Protein AF-A0A5N8XRQ1-F1 (afdb_monomer_lite)

Foldseek 3Di:
DPPDDADPLKDKDKAWAPQADRVRDHDDDPDDPDTDMDIDIDSPPDDDDPCQQWHWDADDDQWIWIAGPVGWIWIWGDDPPDIDIDTDDPDPDD

Sequence (94 aa):
VTGWSAGDGVRAELSPVLGLSDDLTGLTGYGDTLFVALARLTAEPDPVPLADTVTVRADGTGELTVRWREGTEVRVRLGDFQVDVGAGEPRRAG

Organism: NCBI:txid565072

pLDDT: mean 83.23, std 12.63, range [43.88, 93.56]

Radius of gyration: 15.27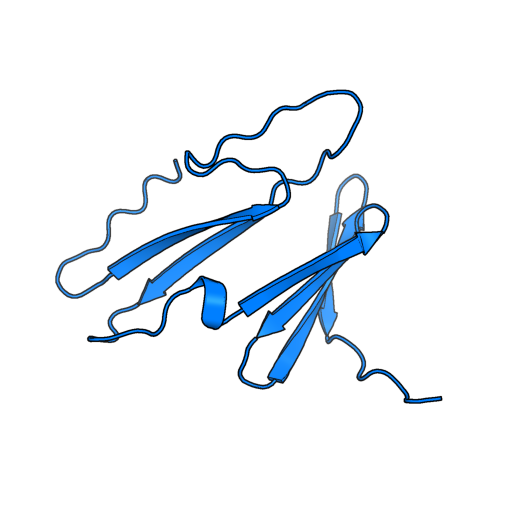 Å; chains: 1; bounding box: 32×37×37 Å

Structure (mmCIF, N/CA/C/O backbone):
data_AF-A0A5N8XRQ1-F1
#
_entry.id   AF-A0A5N8XRQ1-F1
#
loop_
_atom_site.group_PDB
_atom_site.id
_atom_site.type_symbol
_atom_site.label_atom_id
_atom_site.label_alt_id
_atom_site.label_comp_id
_atom_site.label_asym_id
_atom_site.label_entity_id
_atom_site.label_seq_id
_atom_site.pdbx_PDB_ins_code
_atom_site.Cartn_x
_atom_site.Cartn_y
_atom_site.Cartn_z
_atom_site.occupancy
_atom_site.B_iso_or_equiv
_atom_site.auth_seq_id
_atom_site.auth_comp_id
_atom_site.auth_asym_id
_atom_site.auth_atom_id
_atom_site.pdbx_PDB_model_num
ATOM 1 N N . VAL A 1 1 ? -5.120 11.779 -5.769 1.00 47.84 1 VAL A N 1
ATOM 2 C CA . VAL A 1 1 ? -4.111 11.171 -6.669 1.00 47.84 1 VAL A CA 1
ATOM 3 C C . VAL A 1 1 ? -2.798 11.910 -6.472 1.00 47.84 1 VAL A C 1
ATOM 5 O O . VAL A 1 1 ? -2.802 13.130 -6.525 1.00 47.84 1 VAL A O 1
ATOM 8 N N . THR A 1 2 ? -1.716 11.211 -6.138 1.00 55.19 2 THR A N 1
ATOM 9 C CA . THR A 1 2 ? -0.514 11.791 -5.508 1.00 55.19 2 THR A CA 1
ATOM 10 C C . THR A 1 2 ? 0.341 12.693 -6.419 1.00 55.19 2 THR A C 1
ATOM 12 O O . THR A 1 2 ? 1.298 13.282 -5.932 1.00 55.19 2 THR A O 1
ATOM 15 N N . GLY A 1 3 ? 0.021 12.833 -7.713 1.00 57.84 3 GLY A N 1
ATOM 16 C CA . GLY A 1 3 ? 0.720 13.748 -8.630 1.00 57.84 3 GLY A CA 1
ATOM 17 C C . GLY A 1 3 ? 2.121 13.299 -9.070 1.00 57.84 3 GLY A C 1
ATOM 18 O O . GLY A 1 3 ? 2.868 14.106 -9.613 1.00 57.84 3 GLY A O 1
ATOM 19 N N . TRP A 1 4 ? 2.494 12.033 -8.853 1.00 65.50 4 TRP A N 1
ATOM 20 C CA . TRP A 1 4 ? 3.817 11.512 -9.214 1.00 65.50 4 TRP A CA 1
ATOM 21 C C . TRP A 1 4 ? 3.827 11.142 -10.697 1.00 65.50 4 TRP A C 1
ATOM 23 O O . TRP A 1 4 ? 3.380 10.064 -11.080 1.00 65.50 4 TRP A O 1
ATOM 33 N N . SER A 1 5 ? 4.322 12.043 -11.542 1.00 68.12 5 SER A N 1
ATOM 34 C CA . SER A 1 5 ? 4.658 11.721 -12.928 1.00 68.12 5 SER A CA 1
ATOM 35 C C . SER A 1 5 ? 6.048 11.093 -12.977 1.00 68.12 5 SER A C 1
ATOM 37 O O . SER A 1 5 ? 7.011 11.696 -12.498 1.00 68.12 5 SER A O 1
ATOM 39 N N . ALA A 1 6 ? 6.166 9.900 -13.556 1.00 77.50 6 ALA A N 1
ATOM 40 C CA . ALA A 1 6 ? 7.474 9.321 -13.829 1.00 77.50 6 ALA A CA 1
ATOM 41 C C . ALA A 1 6 ? 8.185 10.109 -14.942 1.00 77.50 6 ALA A C 1
ATOM 43 O O . ALA A 1 6 ? 7.542 10.567 -15.887 1.00 77.50 6 ALA A O 1
ATOM 44 N N . GLY A 1 7 ? 9.501 10.284 -14.809 1.00 78.94 7 GLY A N 1
ATOM 45 C CA . GLY A 1 7 ? 10.341 10.796 -15.893 1.00 78.94 7 GLY A CA 1
ATOM 46 C C . GLY A 1 7 ? 10.595 9.733 -16.965 1.00 78.94 7 GLY A C 1
ATOM 47 O O . GLY A 1 7 ? 10.224 8.570 -16.799 1.00 78.94 7 GLY A O 1
ATOM 48 N N . ASP A 1 8 ? 11.260 10.124 -18.052 1.00 80.44 8 ASP A N 1
ATOM 49 C CA . ASP A 1 8 ? 11.601 9.204 -19.141 1.00 80.44 8 ASP A CA 1
ATOM 50 C C . ASP A 1 8 ? 12.383 7.983 -18.634 1.00 80.44 8 ASP A C 1
ATOM 52 O O . ASP A 1 8 ? 13.333 8.105 -17.858 1.00 80.44 8 ASP A O 1
ATOM 56 N N . GLY A 1 9 ? 11.975 6.791 -19.076 1.00 82.12 9 GLY A N 1
ATOM 57 C CA . GLY A 1 9 ? 12.594 5.524 -18.669 1.00 82.12 9 GLY A CA 1
ATOM 58 C C . GLY A 1 9 ? 12.265 5.073 -17.241 1.00 82.12 9 GLY A C 1
ATOM 59 O O . GLY A 1 9 ? 12.810 4.073 -16.784 1.00 82.12 9 GLY A O 1
ATOM 60 N N . VAL A 1 10 ? 11.375 5.778 -16.538 1.00 87.44 10 VAL A N 1
ATOM 61 C CA . VAL A 1 10 ? 10.918 5.425 -15.192 1.00 87.44 10 VAL A CA 1
ATOM 62 C C . VAL A 1 10 ? 9.428 5.092 -15.237 1.00 87.44 10 VAL A C 1
ATOM 64 O O . VAL A 1 10 ? 8.650 5.684 -15.982 1.00 87.44 10 VAL A O 1
ATOM 67 N N . ARG A 1 11 ? 9.012 4.138 -14.411 1.00 85.69 11 ARG A N 1
ATOM 68 C CA . ARG A 1 11 ? 7.624 3.733 -14.212 1.00 85.69 11 ARG A CA 1
ATOM 69 C C . ARG A 1 11 ? 7.162 4.132 -12.817 1.00 85.69 11 ARG A C 1
ATOM 71 O O . ARG A 1 11 ? 7.854 3.861 -11.836 1.00 85.69 11 ARG A O 1
ATOM 78 N N . ALA A 1 12 ? 5.981 4.740 -12.738 1.00 89.00 12 ALA A N 1
ATOM 79 C CA . ALA A 1 12 ? 5.269 5.001 -11.492 1.00 89.00 12 ALA A CA 1
ATOM 80 C C . ALA A 1 12 ? 4.010 4.131 -11.430 1.00 89.00 12 ALA A C 1
ATOM 82 O O . ALA A 1 12 ? 3.242 4.073 -12.389 1.00 89.00 12 ALA A O 1
ATOM 83 N N . GLU A 1 13 ? 3.800 3.462 -10.302 1.00 89.81 13 GLU A N 1
ATOM 84 C CA . GLU A 1 13 ? 2.636 2.617 -10.045 1.00 89.81 13 GLU A CA 1
ATOM 85 C C . GLU A 1 13 ? 2.017 2.959 -8.696 1.00 89.81 13 GLU A C 1
ATOM 87 O O . GLU A 1 13 ? 2.727 3.197 -7.717 1.00 89.81 13 GLU A O 1
ATOM 92 N N . LEU A 1 14 ? 0.685 2.945 -8.656 1.00 90.75 14 LEU A N 1
ATOM 93 C CA . LEU A 1 14 ? -0.119 3.060 -7.448 1.00 90.75 14 LEU A CA 1
ATOM 94 C C . LEU A 1 14 ? -1.160 1.946 -7.458 1.00 90.75 14 LEU A C 1
ATOM 96 O O . LEU A 1 14 ? -1.842 1.765 -8.463 1.00 90.75 14 LEU A O 1
ATOM 100 N N . SER A 1 15 ? -1.284 1.222 -6.349 1.00 91.50 15 SER A N 1
ATOM 101 C CA . SER A 1 15 ? -2.268 0.150 -6.194 1.00 91.50 15 SER A CA 1
AT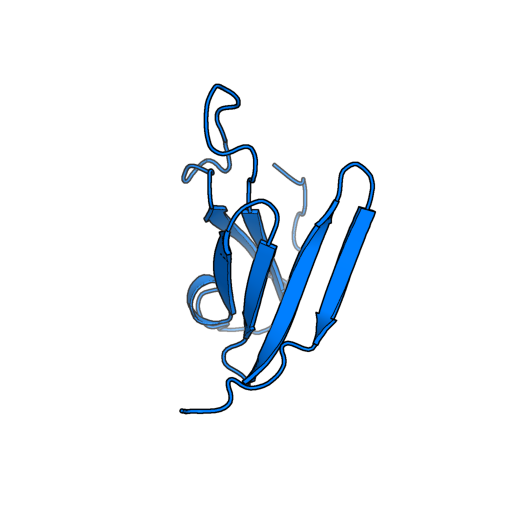OM 102 C C . SER A 1 15 ? -3.032 0.326 -4.885 1.00 91.50 15 SER A C 1
ATOM 104 O O . SER A 1 15 ? -2.382 0.453 -3.842 1.00 91.50 15 SER A O 1
ATOM 106 N N . PRO A 1 16 ? -4.376 0.301 -4.888 1.00 92.12 16 PRO A N 1
ATOM 107 C CA . PRO A 1 16 ? -5.139 0.182 -3.650 1.00 92.12 16 PRO A CA 1
ATOM 108 C C . PRO A 1 16 ? -4.845 -1.168 -2.985 1.00 92.12 16 PRO A C 1
ATOM 110 O O . PRO A 1 16 ? -4.548 -2.151 -3.669 1.00 92.12 16 PRO A O 1
ATOM 113 N N . VAL A 1 17 ? -4.901 -1.213 -1.652 1.00 90.81 17 VAL A N 1
ATOM 114 C CA . VAL A 1 17 ? -4.711 -2.453 -0.880 1.00 90.81 17 VAL A CA 1
ATOM 115 C C . VAL A 1 17 ? -5.768 -2.646 0.194 1.00 90.81 17 VAL A C 1
ATOM 117 O O . VAL A 1 17 ? -6.332 -3.730 0.300 1.00 90.81 17 VAL A O 1
ATOM 120 N N . LEU A 1 18 ? -6.035 -1.618 1.000 1.00 89.25 18 LEU A N 1
ATOM 121 C CA . LEU A 1 18 ? -7.006 -1.696 2.091 1.00 89.25 18 LEU A CA 1
ATOM 122 C C . LEU A 1 18 ? -7.876 -0.446 2.114 1.00 89.25 18 LEU A C 1
ATOM 124 O O . LEU A 1 18 ? -7.355 0.661 1.978 1.00 89.25 18 LEU A O 1
ATOM 128 N N . GLY A 1 19 ? -9.186 -0.632 2.278 1.00 87.81 19 GLY A N 1
ATOM 129 C CA . GLY A 1 19 ? -10.165 0.451 2.419 1.00 87.81 19 GLY A CA 1
ATOM 130 C C . GLY A 1 19 ? -10.356 1.329 1.175 1.00 87.81 19 GLY A C 1
ATOM 131 O O . GLY A 1 19 ? -11.164 2.253 1.206 1.00 87.81 19 GLY A O 1
ATOM 132 N N . LEU A 1 20 ? -9.625 1.072 0.088 1.00 90.50 20 LEU A N 1
ATOM 133 C CA . LEU A 1 20 ? -9.639 1.873 -1.134 1.00 90.50 20 LEU A CA 1
ATOM 134 C C . LEU A 1 20 ? -10.288 1.107 -2.289 1.00 90.50 20 LEU A C 1
ATOM 136 O O . LEU A 1 20 ? -10.070 -0.092 -2.443 1.00 90.50 20 LEU A O 1
ATOM 140 N N . SER A 1 21 ? -11.041 1.823 -3.122 1.00 90.75 21 SER A N 1
ATOM 141 C CA . SER A 1 21 ? -11.472 1.363 -4.441 1.00 90.75 21 SER A CA 1
ATOM 142 C C . SER A 1 21 ? -10.330 1.420 -5.463 1.00 90.75 21 SER A C 1
ATOM 144 O O . SER A 1 21 ? -9.278 2.012 -5.207 1.00 90.75 21 SER A O 1
ATOM 146 N N . ASP A 1 22 ? -10.578 0.875 -6.656 1.00 89.50 22 ASP A N 1
ATOM 147 C CA . ASP A 1 22 ? -9.663 0.941 -7.807 1.00 89.50 22 ASP A CA 1
ATOM 148 C C . ASP A 1 22 ? -9.312 2.380 -8.219 1.00 89.50 22 ASP A C 1
ATOM 150 O O . ASP A 1 22 ? -8.205 2.649 -8.681 1.00 89.50 22 ASP A O 1
ATOM 154 N N . ASP A 1 23 ? -10.203 3.334 -7.941 1.00 90.69 23 ASP A N 1
ATOM 155 C CA . ASP A 1 23 ? -9.981 4.765 -8.174 1.00 90.69 23 ASP A CA 1
ATOM 156 C C . ASP A 1 23 ? -9.122 5.438 -7.082 1.00 90.69 23 ASP A C 1
ATOM 158 O O . ASP A 1 23 ? -8.981 6.664 -7.060 1.00 90.69 23 ASP A O 1
ATOM 162 N N . LEU A 1 24 ? -8.552 4.658 -6.151 1.00 89.88 24 LEU A N 1
ATOM 163 C CA . LEU A 1 24 ? -7.820 5.135 -4.970 1.00 89.88 24 LEU A CA 1
ATOM 164 C C . LEU A 1 24 ? -8.674 6.059 -4.087 1.00 89.88 24 LEU A C 1
ATOM 166 O O . LEU A 1 24 ? -8.178 7.036 -3.517 1.00 89.88 24 LEU A O 1
ATOM 170 N N . THR A 1 25 ? -9.964 5.741 -3.965 1.00 89.31 25 THR A N 1
ATOM 171 C CA . THR A 1 25 ? -10.905 6.470 -3.106 1.00 89.31 25 THR A CA 1
ATOM 172 C C . THR A 1 25 ? -11.388 5.594 -1.961 1.00 89.31 25 THR A C 1
ATOM 174 O O . THR A 1 25 ? -11.617 4.403 -2.143 1.00 89.31 25 THR A O 1
ATOM 177 N N . GLY A 1 26 ? -11.531 6.182 -0.776 1.00 87.81 26 GLY A N 1
ATOM 178 C CA . GLY A 1 26 ? -12.031 5.511 0.420 1.00 87.81 26 GLY A CA 1
ATOM 179 C C . GLY A 1 26 ? -13.223 6.259 1.001 1.00 87.81 26 GLY A C 1
ATOM 180 O O . GLY A 1 26 ? -13.338 7.475 0.833 1.00 87.81 26 GLY A O 1
ATOM 181 N N . LEU A 1 27 ? -14.114 5.538 1.680 1.00 86.94 27 LEU A N 1
ATOM 182 C CA . LEU A 1 27 ? -15.253 6.125 2.383 1.00 86.94 27 LEU A CA 1
ATOM 183 C C . LEU A 1 27 ? -14.961 6.170 3.878 1.00 86.94 27 LEU A C 1
ATOM 185 O O . LEU A 1 27 ? -14.714 5.139 4.494 1.00 86.94 27 LEU A O 1
ATOM 189 N N . THR A 1 28 ? -15.024 7.360 4.467 1.00 81.56 28 THR A N 1
ATOM 190 C CA . THR A 1 28 ? -14.921 7.531 5.916 1.00 81.56 28 THR A CA 1
ATOM 191 C C . THR A 1 28 ? -16.318 7.461 6.540 1.00 81.56 28 THR A C 1
ATOM 193 O O . THR A 1 28 ? -17.258 8.104 6.074 1.00 81.56 28 THR A O 1
ATOM 196 N N . GLY A 1 29 ? -16.486 6.646 7.584 1.00 76.50 29 GLY A N 1
ATOM 197 C CA . GLY A 1 29 ? -17.779 6.412 8.232 1.00 76.50 29 GLY A CA 1
ATOM 198 C C . GLY A 1 29 ? -17.653 5.544 9.485 1.00 76.50 29 GLY A C 1
ATOM 199 O O . GLY A 1 29 ? -16.574 5.441 10.062 1.00 76.50 29 GLY A O 1
ATOM 200 N N . TYR A 1 30 ? -18.748 4.907 9.913 1.00 61.38 30 TYR A N 1
ATOM 201 C CA . TYR A 1 30 ? -18.693 3.874 10.955 1.00 61.38 30 TYR A CA 1
ATOM 202 C C . TYR A 1 30 ? -18.077 2.595 10.364 1.00 61.38 30 TYR A C 1
ATOM 204 O O . TYR A 1 30 ? -18.759 1.864 9.649 1.00 61.38 30 TYR A O 1
ATOM 212 N N . GLY A 1 31 ? -16.792 2.345 10.628 1.00 63.84 31 GLY A N 1
ATOM 213 C CA . GLY A 1 31 ? -16.051 1.208 10.072 1.00 63.84 31 GLY A CA 1
ATOM 214 C C . GLY A 1 31 ? -14.564 1.510 9.881 1.00 63.84 31 GLY A C 1
ATOM 215 O O . GLY A 1 31 ? -13.997 2.296 10.640 1.00 63.84 31 GLY A O 1
ATOM 216 N N . ASP A 1 32 ? -13.945 0.876 8.881 1.00 59.81 32 ASP A N 1
ATOM 217 C CA . ASP A 1 32 ? -12.511 0.980 8.594 1.00 59.81 32 ASP A CA 1
ATOM 218 C C . ASP A 1 32 ? -12.072 2.442 8.403 1.00 59.81 32 ASP A C 1
ATOM 220 O O . ASP A 1 32 ? -12.488 3.131 7.474 1.00 59.81 32 ASP A O 1
ATOM 224 N N . THR A 1 33 ? -11.203 2.925 9.291 1.00 74.75 33 THR A N 1
ATOM 225 C CA . THR A 1 33 ? -10.574 4.255 9.197 1.00 74.75 33 THR A CA 1
ATOM 226 C C . THR A 1 33 ? -9.219 4.213 8.495 1.00 74.75 33 THR A C 1
ATOM 228 O O . THR A 1 33 ? -8.587 5.253 8.295 1.00 74.75 33 THR A O 1
ATOM 231 N N . LEU A 1 34 ? -8.756 3.015 8.132 1.00 83.44 34 LEU A N 1
ATOM 232 C CA . LEU A 1 34 ? -7.426 2.781 7.601 1.00 83.44 34 LEU A CA 1
ATOM 233 C C . LEU A 1 34 ? -7.468 2.519 6.100 1.00 83.44 34 LEU A C 1
ATOM 235 O O . LEU A 1 34 ? -8.011 1.521 5.633 1.00 83.44 34 LEU A O 1
ATOM 239 N N . PHE A 1 35 ? -6.808 3.406 5.365 1.00 88.06 35 PHE A N 1
ATOM 240 C CA . PHE A 1 35 ? -6.658 3.329 3.921 1.00 88.06 35 PHE A CA 1
ATOM 241 C C . PHE A 1 35 ? -5.197 3.082 3.579 1.00 88.06 35 PHE A C 1
ATOM 243 O O . PHE A 1 35 ? -4.317 3.808 4.044 1.00 88.06 35 PHE A O 1
ATOM 250 N N . VAL A 1 36 ? -4.930 2.069 2.758 1.00 89.62 36 VAL A N 1
ATOM 251 C CA . VAL A 1 36 ? -3.568 1.711 2.355 1.00 89.62 36 VAL A CA 1
ATOM 252 C C . VAL A 1 36 ? -3.496 1.598 0.845 1.00 89.62 36 VAL A C 1
ATOM 254 O O . VAL A 1 36 ? -4.253 0.843 0.233 1.00 89.62 36 VAL A O 1
ATOM 257 N N . ALA A 1 37 ? -2.538 2.314 0.264 1.00 92.62 37 ALA A N 1
ATOM 258 C CA . ALA A 1 37 ? -2.111 2.156 -1.116 1.00 92.62 37 ALA A CA 1
ATOM 259 C C . ALA A 1 37 ? -0.613 1.845 -1.156 1.00 92.62 37 ALA A C 1
ATOM 261 O O . ALA A 1 37 ? 0.164 2.362 -0.352 1.00 92.62 37 ALA A O 1
ATOM 262 N N . LEU A 1 38 ? -0.209 1.025 -2.118 1.00 92.12 38 LEU A N 1
ATOM 263 C CA . LEU A 1 38 ? 1.191 0.791 -2.443 1.00 92.12 38 LEU A CA 1
ATOM 264 C C . LEU A 1 38 ? 1.605 1.729 -3.561 1.00 92.12 38 LEU A C 1
ATOM 266 O O . LEU A 1 38 ? 0.869 1.900 -4.531 1.00 92.12 38 LEU A O 1
ATOM 270 N N . ALA A 1 39 ? 2.800 2.290 -3.435 1.00 91.44 39 ALA A N 1
ATOM 271 C CA . ALA A 1 39 ? 3.417 3.115 -4.457 1.00 91.44 39 ALA A CA 1
ATOM 272 C C . ALA A 1 39 ? 4.776 2.531 -4.840 1.00 91.44 39 ALA A C 1
ATOM 274 O O . ALA A 1 39 ? 5.549 2.130 -3.968 1.00 91.44 39 ALA A O 1
ATOM 275 N N . ARG A 1 40 ? 5.083 2.519 -6.137 1.00 91.50 40 ARG A N 1
ATOM 276 C CA . ARG A 1 40 ? 6.407 2.168 -6.656 1.00 91.50 40 ARG A CA 1
ATOM 277 C C . ARG A 1 40 ? 6.860 3.185 -7.687 1.00 91.50 40 ARG A C 1
ATOM 279 O O . ARG A 1 40 ? 6.094 3.559 -8.567 1.00 91.50 40 ARG A O 1
ATOM 286 N N . LEU A 1 41 ? 8.135 3.550 -7.602 1.00 91.44 41 LEU A N 1
ATOM 287 C CA . LEU A 1 41 ? 8.873 4.238 -8.652 1.00 91.44 41 LEU A CA 1
ATOM 288 C C . LEU A 1 41 ? 10.074 3.365 -9.022 1.00 91.44 41 LEU A C 1
ATOM 290 O O . LEU A 1 41 ? 10.861 3.017 -8.144 1.00 91.44 41 LEU A O 1
ATOM 294 N N . THR A 1 42 ? 10.195 2.965 -10.285 1.00 89.25 42 THR A N 1
ATOM 295 C CA . THR A 1 42 ? 11.259 2.048 -10.720 1.00 89.25 42 THR A CA 1
ATOM 296 C C . THR A 1 42 ? 11.699 2.316 -12.154 1.00 89.25 42 THR A C 1
ATOM 298 O O . THR A 1 42 ? 10.881 2.692 -12.985 1.00 89.25 42 THR A O 1
ATOM 301 N N . ALA A 1 43 ? 12.983 2.111 -12.444 1.00 90.81 43 ALA A N 1
ATOM 302 C CA . ALA A 1 43 ? 13.534 2.102 -13.803 1.00 90.81 43 ALA A CA 1
ATOM 303 C C . ALA A 1 43 ? 13.753 0.670 -14.337 1.00 90.81 43 ALA A C 1
ATOM 305 O O . ALA A 1 43 ? 14.340 0.487 -15.400 1.00 90.81 43 ALA A O 1
ATOM 306 N N . GLU A 1 44 ? 13.317 -0.348 -13.588 1.00 90.06 44 GLU A N 1
ATOM 307 C CA . GLU A 1 44 ? 13.341 -1.740 -14.040 1.00 90.06 44 GLU A CA 1
ATOM 308 C C . GLU A 1 44 ? 12.503 -1.877 -15.329 1.00 90.06 44 GLU A C 1
ATOM 310 O O . GLU A 1 44 ? 11.346 -1.444 -15.326 1.00 90.06 44 GLU A O 1
ATOM 315 N N . PRO A 1 45 ? 13.051 -2.445 -16.421 1.00 85.56 45 PRO A N 1
ATOM 316 C CA . PRO A 1 45 ? 12.365 -2.536 -17.711 1.00 85.56 45 PRO A CA 1
ATOM 317 C C . PRO A 1 45 ? 11.106 -3.411 -17.698 1.00 85.56 45 PRO A C 1
ATOM 319 O O . PRO A 1 45 ? 10.147 -3.085 -18.396 1.00 85.56 45 PRO A O 1
ATOM 322 N N . ASP A 1 46 ? 11.091 -4.494 -16.915 1.00 87.94 46 ASP A N 1
ATOM 323 C CA . ASP A 1 46 ? 9.934 -5.392 -16.787 1.00 87.94 46 ASP A CA 1
ATOM 324 C C . ASP A 1 46 ? 9.698 -5.777 -15.318 1.00 87.94 46 ASP A C 1
ATOM 326 O O . ASP A 1 46 ? 10.012 -6.889 -14.879 1.00 87.94 46 ASP A O 1
ATOM 330 N N . PRO A 1 47 ? 9.215 -4.833 -14.493 1.00 90.12 47 PRO A N 1
ATOM 331 C CA . PRO A 1 47 ? 9.047 -5.091 -13.082 1.00 90.12 47 PRO A CA 1
ATOM 332 C C . PRO A 1 47 ? 7.808 -5.959 -12.869 1.00 90.12 47 PRO A C 1
ATOM 334 O O . PRO A 1 47 ? 6.717 -5.641 -13.344 1.00 90.12 47 PRO A O 1
ATOM 337 N N . VAL A 1 48 ? 7.952 -7.006 -12.056 1.00 91.56 48 VAL A N 1
ATOM 338 C CA . VAL A 1 48 ? 6.813 -7.812 -11.589 1.00 91.56 48 VAL A CA 1
ATOM 339 C C . VAL A 1 48 ? 5.699 -6.916 -11.016 1.00 91.56 48 VAL A C 1
ATOM 341 O O . VAL A 1 48 ? 6.012 -5.853 -10.463 1.00 91.56 48 VAL A O 1
ATOM 344 N N . PRO A 1 49 ? 4.411 -7.293 -11.112 1.00 89.81 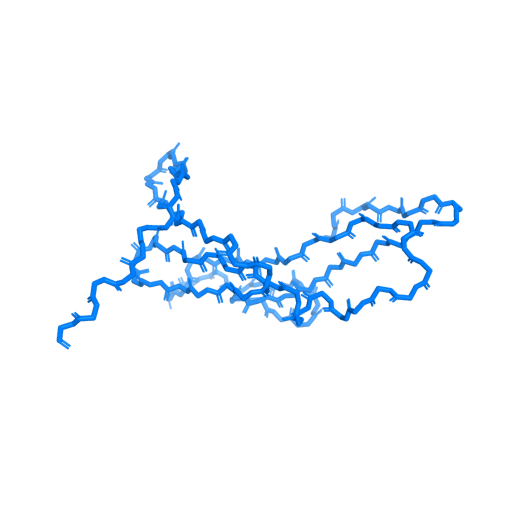49 PRO A N 1
ATOM 345 C CA . PRO A 1 49 ? 3.314 -6.462 -10.617 1.00 89.81 49 PRO A CA 1
ATOM 346 C C . PRO A 1 49 ? 3.501 -6.051 -9.152 1.00 89.81 49 PRO A C 1
ATOM 348 O O . PRO A 1 49 ? 3.911 -6.858 -8.318 1.00 89.81 49 PRO A O 1
ATOM 351 N N . LEU A 1 50 ? 3.199 -4.792 -8.816 1.00 89.88 50 LEU A N 1
ATOM 352 C CA . LEU A 1 50 ? 3.423 -4.258 -7.466 1.0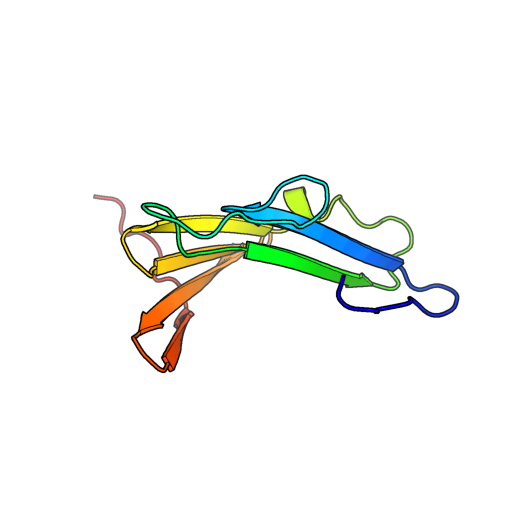0 89.88 50 LEU A CA 1
ATOM 353 C C . LEU A 1 50 ? 2.723 -5.091 -6.377 1.00 89.88 50 LEU A C 1
ATOM 355 O O . LEU A 1 50 ? 3.343 -5.399 -5.358 1.00 89.88 50 LEU A O 1
ATOM 359 N N . ALA A 1 51 ? 1.486 -5.527 -6.624 1.00 86.94 51 ALA A N 1
ATOM 360 C CA . ALA A 1 51 ? 0.719 -6.372 -5.705 1.00 86.94 51 ALA A CA 1
ATOM 361 C C . ALA A 1 51 ? 1.383 -7.737 -5.413 1.00 86.94 51 ALA A C 1
ATOM 363 O O . ALA A 1 51 ? 1.152 -8.317 -4.353 1.00 86.94 51 ALA A O 1
ATOM 364 N N . ASP A 1 52 ? 2.259 -8.214 -6.302 1.00 90.38 52 ASP A N 1
ATOM 365 C CA . ASP A 1 52 ? 2.976 -9.487 -6.151 1.00 90.38 52 ASP A CA 1
ATOM 366 C C . ASP A 1 52 ? 4.318 -9.325 -5.412 1.00 90.38 52 ASP A C 1
ATOM 368 O O . ASP A 1 52 ? 4.939 -10.307 -4.995 1.00 90.38 52 ASP A O 1
ATOM 372 N N . THR A 1 53 ? 4.791 -8.084 -5.242 1.00 91.81 53 THR A N 1
ATOM 373 C CA . THR A 1 53 ? 6.068 -7.787 -4.564 1.00 91.81 53 THR A CA 1
ATOM 374 C C . THR A 1 53 ? 5.935 -7.625 -3.060 1.00 91.81 53 THR A C 1
ATOM 376 O O . THR A 1 53 ? 6.875 -7.933 -2.322 1.00 91.81 53 THR A O 1
ATOM 379 N N . VAL A 1 54 ? 4.784 -7.143 -2.597 1.00 93.31 54 VAL A N 1
ATOM 380 C CA . VAL A 1 54 ? 4.561 -6.807 -1.197 1.00 93.31 54 VAL A CA 1
ATOM 381 C C . VAL A 1 54 ? 3.124 -7.122 -0.808 1.00 93.31 54 VAL A C 1
ATOM 383 O O . VAL A 1 54 ? 2.170 -6.767 -1.490 1.00 93.31 54 VAL A O 1
ATOM 386 N N . THR A 1 55 ? 2.970 -7.815 0.313 1.00 91.94 55 THR A N 1
ATOM 387 C CA . THR A 1 55 ? 1.674 -8.100 0.919 1.00 91.94 55 THR A CA 1
ATOM 388 C C . THR A 1 55 ? 1.505 -7.204 2.134 1.00 91.94 55 THR A C 1
ATOM 390 O O . THR A 1 55 ? 2.369 -7.199 3.011 1.00 91.94 55 THR A O 1
ATOM 393 N N . VAL A 1 56 ? 0.381 -6.498 2.218 1.00 92.69 56 VAL A N 1
ATOM 394 C CA . VAL A 1 56 ? -0.021 -5.775 3.429 1.00 92.69 56 VAL A CA 1
ATOM 395 C C . VAL A 1 56 ? -1.209 -6.488 4.054 1.00 92.69 56 VAL A C 1
ATOM 397 O O . VAL A 1 56 ? -2.130 -6.905 3.353 1.00 92.69 56 VAL A O 1
ATOM 400 N N . ARG A 1 57 ? -1.182 -6.647 5.374 1.00 91.06 57 ARG A N 1
ATOM 401 C CA . ARG A 1 57 ? -2.292 -7.186 6.163 1.00 91.06 57 ARG A CA 1
ATOM 402 C C . ARG A 1 57 ? -2.555 -6.270 7.341 1.00 91.06 57 ARG A C 1
ATOM 404 O O . ARG A 1 57 ? -1.603 -5.837 7.977 1.00 91.06 57 ARG A O 1
ATOM 411 N N . ALA A 1 58 ? -3.821 -5.985 7.618 1.00 88.81 58 ALA A N 1
ATOM 412 C CA . ALA A 1 58 ? -4.217 -5.365 8.874 1.00 88.81 58 ALA A CA 1
ATOM 413 C C . ALA A 1 58 ? -4.392 -6.464 9.927 1.00 88.81 58 ALA A C 1
ATOM 415 O O . ALA A 1 58 ? -5.172 -7.393 9.719 1.00 88.81 58 ALA A O 1
ATOM 416 N N . ASP A 1 59 ? -3.657 -6.360 11.029 1.00 81.62 59 ASP A N 1
ATOM 417 C CA . ASP A 1 59 ? -3.630 -7.349 12.108 1.00 81.62 59 ASP A CA 1
ATOM 418 C C . ASP A 1 59 ? -4.269 -6.750 13.374 1.00 81.62 59 ASP A C 1
ATOM 420 O O . ASP A 1 59 ? -3.639 -6.607 14.412 1.00 81.62 59 ASP A O 1
ATOM 424 N N . GLY A 1 60 ? -5.547 -6.367 13.286 1.00 74.94 60 GLY A N 1
ATOM 425 C CA . GLY A 1 60 ? -6.289 -5.734 14.385 1.00 74.94 60 GLY A CA 1
ATOM 426 C C . GLY A 1 60 ? -6.330 -4.205 14.309 1.00 74.94 60 GLY A C 1
ATOM 427 O O . GLY A 1 60 ? -5.987 -3.598 13.293 1.00 74.94 60 GLY A O 1
ATOM 428 N N . THR A 1 61 ? -6.823 -3.563 15.371 1.00 77.81 61 THR A N 1
ATOM 429 C CA . THR A 1 61 ? -7.046 -2.110 15.381 1.00 77.81 61 THR A CA 1
ATOM 430 C C . THR A 1 61 ? -5.720 -1.358 15.375 1.00 77.81 61 THR A C 1
ATOM 432 O O . THR A 1 61 ? -4.999 -1.355 16.368 1.00 77.81 61 THR A O 1
ATOM 435 N N . GLY A 1 62 ? -5.429 -0.680 14.265 1.00 80.69 62 GLY A N 1
ATOM 436 C CA . GLY A 1 62 ? -4.248 0.172 14.138 1.00 80.69 62 GLY A CA 1
ATOM 437 C C . GLY A 1 62 ? -2.942 -0.584 13.898 1.00 80.69 62 GLY A C 1
ATOM 438 O O . GLY A 1 62 ? -1.888 0.033 13.971 1.00 80.69 62 GLY A O 1
ATOM 439 N N . GLU A 1 63 ? -2.969 -1.880 13.590 1.00 88.94 63 GLU A N 1
ATOM 440 C CA . GLU A 1 63 ? -1.756 -2.645 13.282 1.00 88.94 63 GLU A CA 1
ATOM 441 C C . GLU A 1 63 ? -1.747 -3.125 11.829 1.00 88.94 63 GLU A C 1
ATOM 443 O O . GLU A 1 63 ? -2.752 -3.602 11.299 1.00 88.94 63 GLU A O 1
ATOM 448 N N . LEU A 1 64 ? -0.591 -3.002 11.178 1.00 92.00 64 LEU A N 1
ATOM 449 C CA . LEU A 1 64 ? -0.341 -3.472 9.821 1.00 92.00 64 LEU A CA 1
ATOM 450 C C . LEU A 1 64 ? 0.946 -4.293 9.789 1.00 92.00 64 LEU A C 1
ATOM 452 O O . LEU A 1 64 ? 1.993 -3.833 10.241 1.00 92.00 64 LEU A O 1
ATOM 456 N N . THR A 1 65 ? 0.905 -5.452 9.151 1.00 93.44 65 THR A N 1
ATOM 457 C CA . THR A 1 65 ? 2.105 -6.176 8.737 1.00 93.44 65 THR A CA 1
ATOM 458 C C . THR A 1 65 ? 2.336 -5.956 7.250 1.00 93.44 65 THR A C 1
ATOM 460 O O . THR A 1 65 ? 1.475 -6.256 6.421 1.00 93.44 65 THR A O 1
ATOM 463 N N . VAL A 1 66 ? 3.524 -5.466 6.905 1.00 93.31 66 VAL A N 1
ATOM 464 C CA . VAL A 1 66 ? 4.000 -5.321 5.529 1.00 93.31 66 VAL A CA 1
ATOM 465 C C . VAL A 1 66 ? 5.100 -6.342 5.302 1.00 93.31 66 VAL A C 1
ATOM 467 O O . VAL A 1 66 ? 6.099 -6.365 6.020 1.00 93.31 66 VAL A O 1
ATOM 470 N N . ARG A 1 67 ? 4.922 -7.202 4.304 1.00 93.56 67 ARG A N 1
ATOM 471 C CA . ARG A 1 67 ? 5.863 -8.276 4.000 1.00 93.56 67 ARG A CA 1
ATOM 472 C C . ARG A 1 67 ? 6.249 -8.245 2.536 1.00 93.56 67 ARG A C 1
ATOM 474 O O . ARG A 1 67 ? 5.398 -8.404 1.664 1.00 93.56 67 ARG A O 1
ATOM 481 N N . TRP A 1 68 ? 7.539 -8.099 2.283 1.00 92.19 68 TRP A N 1
ATOM 482 C CA . TRP A 1 68 ? 8.112 -8.154 0.950 1.00 92.19 68 TRP A CA 1
ATOM 483 C C . TRP A 1 68 ? 8.366 -9.602 0.561 1.00 92.19 68 TRP A C 1
ATOM 485 O O . TRP A 1 68 ? 8.708 -10.443 1.396 1.00 92.19 68 TRP A O 1
ATOM 495 N N . ARG A 1 69 ? 8.239 -9.894 -0.733 1.00 89.56 69 ARG A N 1
ATOM 496 C CA . ARG A 1 69 ? 8.528 -11.219 -1.291 1.00 89.56 69 ARG A CA 1
ATOM 497 C C . ARG A 1 69 ? 9.950 -11.692 -0.969 1.00 89.56 69 ARG A C 1
ATOM 499 O O . ARG A 1 69 ? 10.164 -12.884 -0.784 1.00 89.56 69 ARG A O 1
ATOM 506 N N . GLU A 1 70 ? 10.894 -10.760 -0.861 1.00 84.69 70 GLU A N 1
ATOM 507 C CA . GLU A 1 70 ? 12.308 -11.022 -0.556 1.00 84.69 70 GLU A CA 1
ATOM 508 C C . GLU A 1 70 ? 12.577 -11.345 0.926 1.00 84.69 70 GLU A C 1
ATOM 510 O O . GLU A 1 70 ? 13.709 -11.629 1.302 1.00 84.69 70 GLU A O 1
ATOM 515 N N . GLY A 1 71 ? 11.538 -11.357 1.768 1.00 83.50 71 GLY A N 1
ATOM 516 C CA . GLY A 1 71 ? 11.604 -11.865 3.140 1.00 83.50 71 GLY A CA 1
ATOM 517 C C . GLY A 1 71 ? 11.660 -10.795 4.225 1.00 83.50 71 GLY A C 1
ATOM 518 O O . GLY A 1 71 ? 11.443 -11.124 5.389 1.00 83.50 71 GLY A O 1
ATOM 519 N N . THR A 1 72 ? 11.877 -9.524 3.875 1.00 91.50 72 THR A N 1
ATOM 520 C CA . THR A 1 72 ? 11.727 -8.418 4.829 1.00 91.50 72 THR A CA 1
ATOM 521 C C . THR A 1 72 ? 10.282 -8.356 5.314 1.00 91.50 72 THR A C 1
ATOM 523 O O . THR A 1 72 ? 9.343 -8.393 4.517 1.00 91.50 72 THR A O 1
ATOM 526 N N . GLU A 1 73 ? 10.101 -8.242 6.624 1.00 92.94 73 GLU A N 1
ATOM 527 C CA . GLU A 1 73 ? 8.808 -8.011 7.257 1.00 92.94 73 GLU A CA 1
ATOM 528 C C . GLU A 1 73 ? 8.928 -6.827 8.211 1.00 92.94 73 GLU A C 1
ATOM 530 O O . GLU A 1 73 ? 9.897 -6.699 8.962 1.00 92.94 73 GLU A O 1
ATOM 535 N N . VAL A 1 74 ? 7.926 -5.960 8.173 1.00 93.56 74 VAL A N 1
ATOM 536 C CA . VAL A 1 74 ? 7.801 -4.795 9.038 1.00 93.56 74 VAL A CA 1
ATOM 537 C C . VAL A 1 74 ? 6.414 -4.807 9.654 1.00 93.56 74 VAL A C 1
ATOM 539 O O . VAL A 1 74 ? 5.426 -5.083 8.971 1.00 93.56 74 VAL A O 1
ATOM 542 N N . ARG A 1 75 ? 6.342 -4.469 10.938 1.00 92.31 75 ARG A N 1
ATOM 543 C CA . ARG A 1 75 ? 5.086 -4.173 11.620 1.00 92.31 75 ARG A CA 1
ATOM 544 C C . ARG A 1 75 ? 4.972 -2.679 11.836 1.00 92.31 75 ARG A C 1
ATOM 546 O O . ARG A 1 75 ? 5.923 -2.028 12.271 1.00 92.31 75 ARG A O 1
ATOM 553 N N . VAL A 1 76 ? 3.799 -2.161 11.521 1.00 91.69 76 VAL A N 1
ATOM 554 C CA . VAL A 1 76 ? 3.426 -0.768 11.698 1.00 91.69 76 VAL A CA 1
ATOM 555 C C . VAL A 1 76 ? 2.302 -0.719 12.716 1.00 91.69 76 VAL A C 1
ATOM 557 O O . VAL A 1 76 ? 1.302 -1.415 12.562 1.00 91.69 76 VAL A O 1
ATOM 560 N N . ARG A 1 77 ? 2.463 0.108 13.745 1.00 90.69 77 ARG A N 1
ATOM 561 C CA . ARG A 1 77 ? 1.435 0.371 14.749 1.00 90.69 77 ARG A CA 1
ATOM 562 C C . ARG A 1 77 ? 1.064 1.847 14.709 1.00 90.69 77 ARG A C 1
ATOM 564 O O . ARG A 1 77 ? 1.928 2.717 14.795 1.00 90.69 77 ARG A O 1
ATOM 571 N N . LEU A 1 78 ? -0.223 2.108 14.548 1.00 87.75 78 LEU A N 1
ATOM 572 C CA . LEU A 1 78 ? -0.841 3.420 14.466 1.00 87.75 78 LEU A CA 1
ATOM 573 C C . LEU A 1 78 ? -1.365 3.779 15.856 1.00 87.75 78 LEU A C 1
ATOM 575 O O . LEU A 1 78 ? -2.283 3.141 16.368 1.00 87.75 78 LEU A O 1
ATOM 579 N N . GLY A 1 79 ? -0.747 4.777 16.478 1.00 84.44 79 GLY A N 1
ATOM 580 C CA . GLY A 1 79 ? -1.279 5.447 17.659 1.00 84.44 79 GLY A CA 1
ATOM 581 C C . GLY A 1 79 ? -2.020 6.726 17.277 1.00 84.44 79 GLY A C 1
ATOM 582 O O . GLY A 1 79 ? -2.014 7.136 16.118 1.00 84.44 79 GLY A O 1
ATOM 583 N N . ASP A 1 80 ? -2.597 7.400 18.270 1.00 81.88 80 ASP A N 1
ATOM 584 C CA . ASP A 1 80 ? -3.413 8.606 18.058 1.00 81.88 80 ASP A CA 1
ATOM 585 C C . ASP A 1 80 ? -2.673 9.721 17.293 1.00 81.88 80 ASP A C 1
ATOM 587 O O . ASP A 1 80 ? -3.283 10.466 16.528 1.00 81.88 80 ASP A O 1
ATOM 591 N N . PHE A 1 81 ? -1.349 9.818 17.470 1.00 83.56 81 PHE A N 1
ATOM 592 C CA . PHE A 1 81 ? -0.509 10.853 16.850 1.00 83.56 81 PHE A CA 1
ATOM 593 C C . PHE A 1 81 ? 0.841 10.337 16.336 1.00 83.56 81 PHE A C 1
ATOM 595 O O . PHE A 1 81 ? 1.718 11.133 16.002 1.00 83.56 81 PHE A O 1
ATOM 602 N N . GLN A 1 82 ? 1.046 9.020 16.304 1.00 86.50 82 GLN A N 1
ATOM 603 C CA . GLN A 1 82 ? 2.343 8.431 15.983 1.00 86.50 82 GLN A CA 1
ATOM 604 C C . GLN A 1 82 ? 2.188 7.174 15.138 1.00 86.50 82 GLN A C 1
ATOM 606 O O . GLN A 1 82 ? 1.229 6.419 15.279 1.00 86.50 82 GLN A O 1
ATOM 611 N N . VAL A 1 83 ? 3.179 6.949 14.282 1.00 89.62 83 VAL A N 1
ATOM 612 C CA . VAL A 1 83 ? 3.360 5.702 13.551 1.00 89.62 83 VAL A CA 1
ATOM 613 C C . VAL A 1 83 ? 4.655 5.071 14.038 1.00 89.62 83 VAL A C 1
ATOM 615 O O . VAL A 1 83 ? 5.732 5.632 13.843 1.00 89.62 83 VAL A O 1
ATOM 618 N N . ASP A 1 84 ? 4.543 3.913 14.676 1.00 91.44 84 ASP A N 1
ATOM 619 C CA . ASP A 1 84 ? 5.687 3.104 15.074 1.00 91.44 84 ASP A CA 1
ATOM 620 C C . ASP A 1 84 ? 5.964 2.052 14.012 1.00 91.44 84 ASP A C 1
ATOM 622 O O . ASP A 1 84 ? 5.071 1.295 13.635 1.00 91.44 84 ASP A O 1
ATOM 626 N N . VAL A 1 85 ? 7.211 1.988 13.550 1.00 92.25 85 VAL A N 1
ATOM 627 C CA . VAL A 1 85 ? 7.661 1.038 12.532 1.00 92.25 85 VAL A CA 1
ATOM 628 C C . VAL A 1 85 ? 8.785 0.195 13.119 1.00 92.25 85 VAL A C 1
ATOM 630 O O . VAL A 1 85 ? 9.818 0.725 13.525 1.00 92.25 85 VAL A O 1
ATOM 633 N N . GLY A 1 86 ? 8.588 -1.119 13.168 1.00 90.44 86 GLY A N 1
ATOM 634 C CA . GLY A 1 86 ? 9.564 -2.068 13.698 1.00 90.44 86 GLY A CA 1
ATOM 635 C C . GLY A 1 86 ? 9.735 -3.281 12.794 1.00 90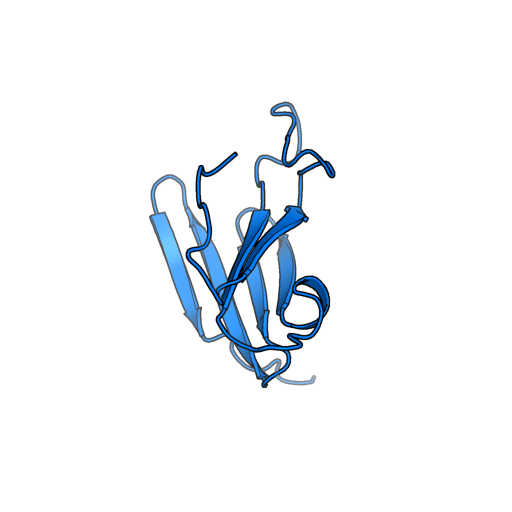.44 86 GLY A C 1
ATOM 636 O O . GLY A 1 86 ? 8.860 -3.599 11.988 1.00 90.44 86 GLY A O 1
ATOM 637 N N . ALA A 1 87 ? 10.862 -3.981 12.929 1.00 86.06 87 ALA A N 1
ATOM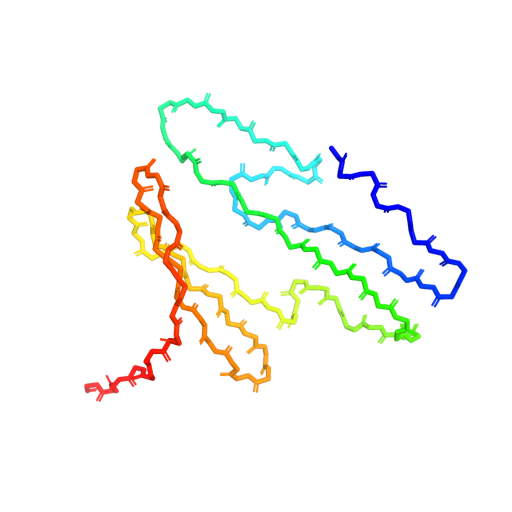 638 C CA . ALA A 1 87 ? 11.047 -5.267 12.265 1.00 86.06 87 ALA A CA 1
ATOM 639 C C . ALA A 1 87 ? 9.963 -6.257 12.728 1.00 86.06 87 ALA A C 1
ATOM 641 O O . ALA A 1 87 ? 9.656 -6.336 13.920 1.00 86.06 87 ALA A O 1
ATOM 642 N N . GLY A 1 88 ? 9.381 -7.012 11.797 1.00 71.94 88 GLY A N 1
ATOM 643 C CA . GLY A 1 88 ? 8.492 -8.114 12.145 1.00 71.94 88 GLY A CA 1
ATOM 644 C C . GLY A 1 88 ? 9.296 -9.233 12.798 1.00 71.94 88 GLY A C 1
ATOM 645 O O . GLY A 1 88 ? 10.207 -9.781 12.179 1.00 71.94 88 GLY A O 1
ATOM 646 N N . GLU A 1 89 ? 9.002 -9.577 14.054 1.00 63.31 89 GLU A N 1
ATOM 647 C CA . GLU A 1 89 ? 9.601 -10.775 14.643 1.00 63.31 89 GLU A CA 1
ATOM 648 C C . GLU A 1 89 ? 9.128 -12.025 13.879 1.00 63.31 89 GLU A C 1
ATOM 650 O O . GLU A 1 89 ? 7.923 -12.159 13.617 1.00 63.31 89 GLU A O 1
ATOM 655 N N . PRO A 1 90 ? 10.030 -12.973 13.555 1.00 53.25 90 PRO A N 1
ATOM 656 C CA . PRO A 1 90 ? 9.640 -14.225 12.925 1.00 53.25 90 PRO A CA 1
ATOM 657 C C . PRO A 1 90 ? 8.659 -14.963 13.838 1.00 53.25 90 PRO A C 1
ATOM 659 O O . PRO A 1 90 ? 8.928 -15.148 15.028 1.00 53.25 90 PRO A O 1
ATOM 662 N N . ARG A 1 91 ? 7.516 -15.403 13.291 1.00 56.47 91 ARG A N 1
ATOM 663 C CA . ARG A 1 91 ? 6.555 -16.220 14.047 1.00 56.47 91 ARG A CA 1
ATOM 664 C C . ARG A 1 91 ? 7.292 -17.430 14.627 1.00 56.47 91 ARG A C 1
ATOM 666 O O . ARG A 1 91 ? 7.737 -18.298 13.878 1.00 56.47 91 ARG A O 1
ATOM 673 N N . ARG A 1 92 ? 7.398 -17.506 15.957 1.00 44.47 92 ARG A N 1
ATOM 674 C CA . ARG A 1 92 ? 7.714 -18.759 16.649 1.00 44.47 92 ARG A CA 1
ATOM 675 C C . ARG A 1 92 ? 6.582 -19.725 16.308 1.00 44.47 92 ARG A C 1
ATOM 677 O O . ARG A 1 92 ? 5.450 -19.510 16.730 1.00 44.47 92 ARG A O 1
ATOM 684 N N . ALA A 1 93 ? 6.872 -20.727 15.482 1.00 44.16 93 ALA A N 1
ATOM 685 C CA . ALA A 1 93 ? 5.974 -21.856 15.301 1.00 44.16 93 ALA A CA 1
ATOM 686 C C . ALA A 1 93 ? 5.795 -22.527 16.671 1.00 44.16 93 ALA A C 1
ATOM 688 O O . ALA A 1 93 ? 6.790 -22.879 17.310 1.00 44.16 93 ALA A O 1
ATOM 689 N N . GLY A 1 94 ? 4.547 -22.588 17.138 1.00 43.88 94 GLY A N 1
ATOM 690 C CA . GLY A 1 94 ? 4.135 -23.438 18.254 1.00 43.88 94 GLY A CA 1
ATOM 691 C C . GLY A 1 94 ? 3.883 -24.861 17.789 1.00 43.88 94 GLY A C 1
ATOM 692 O O . GLY A 1 94 ? 3.621 -25.037 16.576 1.00 43.88 94 GLY A O 1
#

Secondary structure (DSSP, 8-state):
-------TT-EEEEEEEES--TTS----SSS----EEEEEEE--SSPPPHHHHEEEEE-STTEEEEEETTS-EEEEEE-SS-EEEEEPPP----